Protein AF-A0A527T018-F1 (afdb_monomer_lite)

Secondary structure (DSSP, 8-state):
------------------B---------TT--SPEEEETTT-TTSS--GGGS-B-TTT--EEEEEEESSS---TTSSTTSEEE-SSEEEEE-TTSEEEEEEPTTPPSS----EEEEEE-SS--EEEE-

Structure (mmCIF, N/CA/C/O backbone):
data_AF-A0A527T018-F1
#
_entry.id   AF-A0A527T018-F1
#
loop_
_atom_site.group_PDB
_atom_site.id
_atom_site.type_symbol
_atom_site.label_atom_id
_atom_site.label_alt_id
_atom_site.label_comp_id
_atom_site.label_asym_id
_atom_site.label_entity_id
_atom_site.label_seq_id
_atom_site.pdbx_PDB_ins_code
_atom_site.Cartn_x
_atom_site.Cartn_y
_atom_site.Cartn_z
_atom_site.occupancy
_atom_site.B_iso_or_equiv
_atom_site.auth_seq_id
_atom_site.auth_comp_id
_atom_site.auth_asym_id
_atom_site.auth_atom_id
_atom_site.pdbx_PDB_model_num
ATOM 1 N N . GLY A 1 1 ? 12.572 8.488 -52.342 1.00 64.50 1 GLY A N 1
ATOM 2 C CA . GLY A 1 1 ? 12.259 7.624 -51.197 1.00 64.50 1 GLY A CA 1
ATOM 3 C C . GLY A 1 1 ? 13.483 7.652 -50.335 1.00 64.50 1 GLY A C 1
ATOM 4 O O . GLY A 1 1 ? 14.519 7.213 -50.814 1.00 64.50 1 GLY A O 1
ATOM 5 N N . ASP A 1 2 ? 13.399 8.279 -49.170 1.00 60.81 2 ASP A N 1
ATOM 6 C CA . ASP A 1 2 ? 14.569 8.418 -48.309 1.00 60.81 2 ASP A CA 1
ATOM 7 C C . ASP A 1 2 ? 14.859 7.087 -47.625 1.00 60.81 2 ASP A C 1
ATOM 9 O O . ASP A 1 2 ? 13.967 6.447 -47.071 1.00 60.81 2 ASP A O 1
ATOM 13 N N . SER A 1 3 ? 16.118 6.667 -47.711 1.00 71.06 3 SER A N 1
ATOM 14 C CA . SER A 1 3 ? 16.654 5.520 -46.992 1.00 71.06 3 SER A CA 1
ATOM 15 C C . SER A 1 3 ? 17.722 6.041 -46.044 1.00 71.06 3 SER A C 1
ATOM 17 O O . SER A 1 3 ? 18.697 6.649 -46.487 1.00 71.06 3 SER A O 1
ATOM 19 N N . ALA A 1 4 ? 17.545 5.801 -44.748 1.00 71.62 4 ALA A N 1
ATOM 20 C CA . ALA A 1 4 ? 18.601 6.026 -43.771 1.00 71.62 4 ALA A CA 1
ATOM 21 C C . ALA A 1 4 ? 19.655 4.902 -43.882 1.00 71.62 4 ALA A C 1
ATOM 23 O O . ALA A 1 4 ? 19.288 3.758 -44.175 1.00 71.62 4 ALA A O 1
ATOM 24 N N . PRO A 1 5 ? 20.953 5.190 -43.669 1.00 73.56 5 PRO A N 1
ATOM 25 C CA . PRO A 1 5 ? 21.984 4.160 -43.570 1.00 73.56 5 PRO A CA 1
ATOM 26 C C . PRO A 1 5 ? 21.675 3.209 -42.410 1.00 73.56 5 PRO A C 1
ATOM 28 O O . PRO A 1 5 ? 21.156 3.639 -41.382 1.00 73.56 5 PRO A O 1
ATOM 31 N N . ALA A 1 6 ? 22.022 1.928 -42.550 1.00 72.69 6 ALA A N 1
ATOM 32 C CA . ALA A 1 6 ? 21.908 0.980 -41.448 1.00 72.69 6 ALA A CA 1
ATOM 33 C C . ALA A 1 6 ? 22.803 1.433 -40.280 1.00 72.69 6 ALA A C 1
ATOM 35 O O . ALA A 1 6 ? 24.025 1.491 -40.412 1.00 72.69 6 ALA A O 1
ATOM 36 N N . GLY A 1 7 ? 22.176 1.776 -39.156 1.00 77.44 7 GLY A N 1
ATOM 37 C CA . GLY A 1 7 ? 22.821 2.080 -37.883 1.00 77.44 7 GLY A CA 1
ATOM 38 C C . GLY A 1 7 ? 22.338 1.113 -36.808 1.00 77.44 7 GLY A C 1
ATOM 39 O O . GLY A 1 7 ? 21.282 0.494 -36.937 1.00 77.44 7 GLY A O 1
ATOM 40 N N . ASN A 1 8 ? 23.119 0.963 -35.746 1.00 79.94 8 ASN A N 1
ATOM 41 C CA . ASN A 1 8 ? 22.707 0.229 -34.560 1.00 79.94 8 ASN A CA 1
ATOM 42 C C . ASN A 1 8 ? 21.750 1.089 -33.721 1.00 79.94 8 ASN A C 1
ATOM 44 O O . ASN A 1 8 ? 22.095 2.190 -33.302 1.00 79.94 8 ASN A O 1
ATOM 48 N N . LEU A 1 9 ? 20.556 0.566 -33.439 1.00 80.62 9 LEU A N 1
ATOM 49 C CA . LEU A 1 9 ? 19.739 1.065 -32.339 1.00 80.62 9 LEU A CA 1
ATOM 50 C C . LEU A 1 9 ? 20.239 0.391 -31.061 1.00 80.62 9 LEU A C 1
ATOM 52 O O . LEU A 1 9 ? 20.116 -0.823 -30.912 1.00 80.62 9 LEU A O 1
ATOM 56 N N . VAL A 1 10 ? 20.834 1.175 -30.167 1.00 73.12 10 VAL A N 1
ATOM 57 C CA . VAL A 1 10 ? 21.187 0.719 -28.822 1.00 73.12 10 VAL A CA 1
ATOM 58 C C . VAL A 1 10 ? 20.048 1.134 -27.896 1.00 73.12 10 VAL A C 1
ATOM 60 O O . VAL A 1 10 ? 19.829 2.326 -27.692 1.00 73.12 10 VAL A O 1
ATOM 63 N N . ILE A 1 11 ? 19.307 0.152 -27.381 1.00 70.00 11 ILE A N 1
ATOM 64 C CA . ILE A 1 11 ? 18.340 0.345 -26.297 1.00 70.00 11 ILE A CA 1
ATOM 65 C C . ILE A 1 11 ? 19.020 -0.157 -25.026 1.00 70.00 11 ILE A C 1
ATOM 67 O O . ILE A 1 11 ? 19.285 -1.351 -24.901 1.00 70.00 11 ILE A O 1
ATOM 71 N N . ASN A 1 12 ? 19.333 0.754 -24.108 1.00 64.00 12 ASN A N 1
ATOM 72 C CA . ASN A 1 12 ? 19.746 0.381 -22.763 1.00 64.00 12 ASN A CA 1
ATOM 73 C C . ASN A 1 12 ? 18.475 0.170 -21.939 1.00 64.00 12 ASN A C 1
ATOM 75 O O . ASN A 1 12 ? 17.783 1.142 -21.651 1.00 64.00 12 ASN A O 1
ATOM 79 N N . ILE A 1 13 ? 18.184 -1.078 -21.578 1.00 65.88 13 ILE A N 1
ATOM 80 C CA . ILE A 1 13 ? 17.260 -1.382 -20.485 1.00 65.88 13 ILE A CA 1
ATOM 81 C C . ILE A 1 13 ? 18.126 -1.452 -19.229 1.00 65.88 13 ILE A C 1
ATOM 83 O O . ILE A 1 13 ? 19.079 -2.234 -19.182 1.00 65.88 13 ILE A O 1
ATOM 87 N N . VAL A 1 14 ? 17.890 -0.541 -18.288 1.00 64.50 14 VAL A N 1
ATOM 88 C CA . VAL A 1 14 ? 18.476 -0.631 -16.950 1.00 64.50 14 VAL A CA 1
ATOM 89 C C . VAL A 1 14 ? 17.536 -1.544 -16.181 1.00 64.50 14 VAL A C 1
ATOM 91 O O . VAL A 1 14 ? 16.469 -1.095 -15.808 1.00 64.50 14 VAL A O 1
ATOM 94 N N . ASP A 1 15 ? 17.923 -2.810 -16.061 1.00 64.25 15 ASP A N 1
ATOM 95 C CA . ASP A 1 15 ? 17.247 -3.827 -15.248 1.00 64.25 15 ASP A CA 1
ATOM 96 C C . ASP A 1 15 ? 17.454 -3.453 -13.769 1.00 64.25 15 ASP A C 1
ATOM 98 O O . ASP A 1 15 ? 18.585 -3.513 -13.258 1.00 64.25 15 ASP A O 1
ATOM 102 N N . ASP A 1 16 ? 16.409 -2.924 -13.136 1.00 73.31 16 ASP A N 1
ATOM 103 C CA . ASP A 1 16 ? 16.368 -2.605 -11.716 1.00 73.31 16 ASP A CA 1
ATOM 104 C C . ASP A 1 16 ? 15.114 -3.174 -11.057 1.00 73.31 16 ASP A C 1
ATOM 106 O O . ASP A 1 16 ? 14.133 -3.443 -11.714 1.00 73.31 16 ASP A O 1
ATOM 110 N N . VAL A 1 17 ? 15.178 -3.414 -9.744 1.00 85.06 17 VAL A N 1
ATOM 111 C CA . VAL A 1 17 ? 14.093 -4.084 -9.014 1.00 85.06 17 VAL A CA 1
ATOM 112 C C . VAL A 1 17 ? 13.366 -3.047 -8.157 1.00 85.06 17 VAL A C 1
ATOM 114 O O . VAL A 1 17 ? 14.036 -2.320 -7.401 1.00 85.06 17 VAL A O 1
ATOM 117 N N . PRO A 1 18 ? 12.022 -2.996 -8.158 1.00 92.50 18 PRO A N 1
ATOM 118 C CA . PRO A 1 18 ? 11.297 -2.093 -7.291 1.00 92.50 18 PRO A CA 1
ATOM 119 C C . PRO A 1 18 ? 11.414 -2.565 -5.835 1.00 92.50 18 PRO A C 1
ATOM 121 O O . PRO A 1 18 ? 11.538 -3.754 -5.527 1.00 92.50 18 PRO A O 1
ATOM 124 N N . THR A 1 19 ? 11.375 -1.635 -4.886 1.00 92.94 19 THR A N 1
ATOM 125 C CA . THR A 1 19 ? 11.385 -1.941 -3.448 1.00 92.94 19 THR A CA 1
ATOM 126 C C . THR A 1 19 ? 10.176 -1.308 -2.784 1.00 92.94 19 THR A C 1
ATOM 128 O O . THR A 1 19 ? 10.125 -0.087 -2.645 1.00 92.94 19 THR A O 1
ATOM 131 N N . ALA A 1 20 ? 9.232 -2.151 -2.362 1.00 92.12 20 ALA A N 1
ATOM 132 C CA . ALA A 1 20 ? 8.091 -1.737 -1.558 1.00 92.12 20 ALA A CA 1
ATOM 133 C C . ALA A 1 20 ? 8.502 -1.604 -0.082 1.00 92.12 20 ALA A C 1
ATOM 135 O O . ALA A 1 20 ? 9.141 -2.503 0.479 1.00 92.12 20 ALA A O 1
ATOM 136 N N . HIS A 1 21 ? 8.126 -0.507 0.561 1.00 93.81 21 HIS A N 1
ATOM 137 C CA . HIS A 1 21 ? 8.384 -0.219 1.964 1.00 93.81 21 HIS A CA 1
ATOM 138 C C . HIS A 1 21 ? 7.096 -0.266 2.775 1.00 93.81 21 HIS A C 1
ATOM 140 O O . HIS A 1 21 ? 6.037 0.156 2.341 1.00 93.81 21 HIS A O 1
ATOM 146 N N . ALA A 1 22 ? 7.178 -0.824 3.982 1.00 92.00 22 ALA A N 1
ATOM 147 C CA . ALA A 1 22 ? 5.993 -0.969 4.813 1.00 92.00 22 ALA A CA 1
ATOM 148 C C . ALA A 1 22 ? 5.393 0.389 5.199 1.00 92.00 22 ALA A C 1
ATOM 150 O O . ALA A 1 22 ? 6.122 1.296 5.625 1.00 92.00 22 ALA A O 1
ATOM 151 N N . ASP A 1 23 ? 4.068 0.475 5.129 1.00 92.25 23 ASP A N 1
ATOM 152 C CA . ASP A 1 23 ? 3.320 1.695 5.388 1.00 92.25 23 ASP A CA 1
ATOM 153 C C . ASP A 1 23 ? 2.490 1.606 6.657 1.00 92.25 23 ASP A C 1
ATOM 155 O O . ASP A 1 23 ? 1.953 0.566 7.040 1.00 92.25 23 ASP A O 1
ATOM 159 N N . THR A 1 24 ? 2.373 2.740 7.342 1.00 90.50 24 THR A N 1
ATOM 160 C CA . THR A 1 24 ? 1.571 2.834 8.557 1.00 90.50 24 THR A CA 1
ATOM 161 C C . THR A 1 24 ? 0.762 4.113 8.580 1.00 90.50 24 THR A C 1
ATOM 163 O O . THR A 1 24 ? 1.258 5.216 8.339 1.00 90.50 24 THR A O 1
ATOM 166 N N . ASP A 1 25 ? -0.500 3.964 8.951 1.00 90.75 25 ASP A N 1
ATOM 167 C CA . ASP A 1 25 ? -1.418 5.066 9.175 1.00 90.75 25 ASP A CA 1
ATOM 168 C C . ASP A 1 25 ? -2.366 4.721 10.326 1.00 90.75 25 ASP A C 1
ATOM 170 O O . ASP A 1 25 ? -2.478 3.563 10.745 1.00 90.75 25 ASP A O 1
ATOM 174 N N . SER A 1 26 ? -3.026 5.726 10.889 1.00 89.69 26 SER A N 1
ATOM 175 C CA . SER A 1 26 ? -3.880 5.548 12.056 1.00 89.69 26 SER A CA 1
ATOM 176 C C . SER A 1 26 ? -5.156 6.371 11.961 1.00 89.69 26 SER A C 1
ATOM 178 O O . SER A 1 26 ? -5.134 7.587 11.803 1.00 89.69 26 SER A O 1
ATOM 180 N N . VAL A 1 27 ? -6.291 5.704 12.167 1.00 88.00 27 VAL A N 1
ATOM 181 C CA . VAL A 1 27 ? -7.592 6.361 12.321 1.00 88.00 27 VAL A CA 1
ATOM 182 C C . VAL A 1 27 ? -7.963 6.374 13.798 1.00 88.00 27 VAL A C 1
ATOM 184 O O . VAL A 1 27 ? -7.939 5.342 14.472 1.00 88.00 27 VAL A O 1
ATOM 187 N N . ALA A 1 28 ? -8.336 7.543 14.324 1.00 86.81 28 ALA A N 1
ATOM 188 C CA . ALA A 1 28 ? -8.737 7.657 15.724 1.00 86.81 28 ALA A CA 1
ATOM 189 C C . ALA A 1 28 ? -9.942 6.748 16.052 1.00 86.81 28 ALA A C 1
ATOM 191 O O . ALA A 1 28 ? -10.858 6.567 15.248 1.00 86.81 28 ALA A O 1
ATOM 192 N N . ALA A 1 29 ? -9.982 6.210 17.275 1.00 83.88 29 ALA A N 1
ATOM 193 C CA . ALA A 1 29 ? -10.976 5.213 17.696 1.00 83.88 29 ALA A CA 1
ATOM 194 C C . ALA A 1 29 ? -12.445 5.687 17.620 1.00 83.88 29 ALA A C 1
ATOM 196 O O . ALA A 1 29 ? -13.362 4.866 17.585 1.00 83.88 29 ALA A O 1
ATOM 197 N N . ASN A 1 30 ? -12.680 6.995 17.584 1.00 83.50 30 ASN A N 1
ATOM 198 C CA . ASN A 1 30 ? -13.992 7.629 17.457 1.00 83.50 30 ASN A CA 1
ATOM 199 C C . ASN A 1 30 ? -14.266 8.205 16.053 1.00 83.50 30 ASN A C 1
ATOM 201 O O . ASN A 1 30 ? -15.273 8.888 15.877 1.00 83.50 30 ASN A O 1
ATOM 205 N N . GLN A 1 31 ? -13.394 7.948 15.074 1.00 87.50 31 GLN A N 1
ATOM 206 C CA . GLN A 1 31 ? -13.555 8.377 13.687 1.00 87.50 31 GLN A CA 1
ATOM 207 C C . GLN A 1 31 ? -13.934 7.199 12.779 1.00 87.50 31 GLN A C 1
ATOM 209 O O . GLN A 1 31 ? -13.413 6.090 12.916 1.00 87.50 31 GLN A O 1
ATOM 214 N N . PHE A 1 32 ? -14.869 7.474 11.865 1.00 87.00 32 PHE A N 1
ATOM 215 C CA . PHE A 1 32 ? -15.422 6.532 10.879 1.00 87.00 32 PHE A CA 1
ATOM 216 C C . PHE A 1 32 ? -15.526 7.156 9.478 1.00 87.00 32 PHE A C 1
ATOM 218 O O . PHE A 1 32 ? -16.177 6.605 8.594 1.00 87.00 32 PHE A O 1
ATOM 225 N N . SER A 1 33 ? -14.941 8.338 9.283 1.00 89.69 33 SER A N 1
ATOM 226 C CA . SER A 1 33 ? -14.709 8.903 7.957 1.00 89.69 33 SER A CA 1
ATOM 227 C C . SER A 1 33 ? -13.578 8.149 7.264 1.00 89.69 33 SER A C 1
ATOM 229 O O . SER A 1 33 ? -12.744 7.532 7.927 1.00 89.69 33 SER A O 1
ATOM 231 N N . ALA A 1 34 ? -13.564 8.205 5.934 1.00 90.56 34 ALA A N 1
ATOM 232 C CA . ALA A 1 34 ? -12.445 7.696 5.161 1.00 90.56 34 ALA A CA 1
ATOM 233 C C . ALA A 1 34 ? -11.193 8.538 5.446 1.00 90.56 34 ALA A C 1
ATOM 235 O O . ALA A 1 34 ? -11.236 9.758 5.289 1.00 90.56 34 ALA A O 1
ATOM 236 N N . GLU A 1 35 ? -10.115 7.874 5.846 1.00 93.25 35 GLU A N 1
ATOM 237 C CA . GLU A 1 35 ? -8.763 8.430 5.888 1.00 93.25 35 GLU A CA 1
ATOM 238 C C . GLU A 1 35 ? -8.034 8.007 4.617 1.00 93.25 35 GLU A C 1
ATOM 240 O O . GLU A 1 35 ? -8.280 6.907 4.116 1.00 93.25 35 GLU A O 1
ATOM 245 N N . GLY A 1 36 ? -7.184 8.866 4.068 1.00 94.12 36 GLY A N 1
ATOM 246 C CA . GLY A 1 36 ? -6.511 8.576 2.812 1.00 94.12 36 GLY A CA 1
ATOM 247 C C . GLY A 1 36 ? -5.056 8.995 2.816 1.00 94.12 36 GLY A C 1
ATOM 248 O O . GLY A 1 36 ? -4.678 9.983 3.435 1.00 94.12 36 GLY A O 1
ATOM 249 N N . GLY A 1 37 ? -4.272 8.261 2.042 1.00 94.94 37 GLY A N 1
ATOM 250 C CA . GLY A 1 37 ? -2.851 8.490 1.855 1.00 94.94 37 GLY A CA 1
ATOM 251 C C . GLY A 1 37 ? -2.383 7.834 0.565 1.00 94.94 37 GLY A C 1
ATOM 252 O O . GLY A 1 37 ? -3.192 7.495 -0.307 1.00 94.94 37 GLY A O 1
ATOM 253 N N . ASN A 1 38 ? -1.075 7.666 0.429 1.00 96.25 38 ASN A N 1
ATOM 254 C CA . ASN A 1 38 ? -0.481 7.017 -0.725 1.00 96.25 38 ASN A CA 1
ATOM 255 C C . ASN A 1 38 ? 0.734 6.179 -0.311 1.00 96.25 38 ASN A C 1
ATOM 257 O O . ASN A 1 38 ? 1.677 6.732 0.250 1.00 96.25 38 ASN A O 1
ATOM 261 N N . VAL A 1 39 ? 0.699 4.876 -0.613 1.00 94.31 39 VAL A N 1
ATOM 262 C CA . VAL A 1 39 ? 1.756 3.912 -0.238 1.00 94.31 39 VAL A CA 1
ATOM 263 C C . VAL A 1 39 ? 3.056 4.147 -1.016 1.00 94.31 39 VAL A C 1
ATOM 265 O O . VAL A 1 39 ? 4.130 4.215 -0.445 1.00 94.31 39 VAL A O 1
ATOM 268 N N . LEU A 1 40 ? 2.962 4.470 -2.311 1.00 94.44 40 LEU A N 1
ATOM 269 C CA . LEU A 1 40 ? 4.145 4.691 -3.152 1.00 94.44 40 LEU A CA 1
ATOM 270 C C . LEU A 1 40 ? 4.950 5.933 -2.733 1.00 94.44 40 LEU A C 1
ATOM 272 O O . LEU A 1 40 ? 6.163 5.999 -2.911 1.00 94.44 40 LEU A O 1
ATOM 276 N N . THR A 1 41 ? 4.269 6.961 -2.223 1.00 93.81 41 THR A N 1
ATOM 277 C CA . THR A 1 41 ? 4.8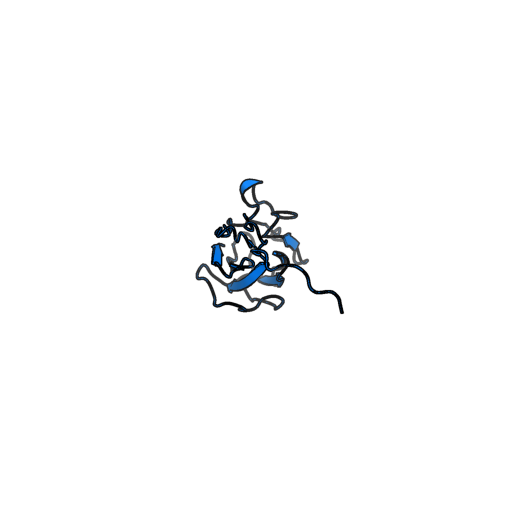66 8.280 -1.933 1.00 93.81 41 THR A CA 1
ATOM 278 C C . THR A 1 41 ? 4.944 8.610 -0.446 1.00 93.81 41 THR A C 1
ATOM 280 O O . THR A 1 41 ? 5.440 9.683 -0.096 1.00 93.81 41 THR A O 1
ATOM 283 N N . ALA A 1 42 ? 4.404 7.749 0.421 1.00 91.75 42 ALA A N 1
ATOM 284 C CA . ALA A 1 42 ? 4.145 7.992 1.843 1.00 91.75 42 ALA A CA 1
ATOM 285 C C . ALA A 1 42 ? 3.324 9.267 2.164 1.00 91.75 42 ALA A C 1
ATOM 287 O O . ALA A 1 42 ? 3.148 9.626 3.333 1.00 91.75 42 ALA A O 1
ATOM 288 N N . VAL A 1 43 ? 2.795 9.985 1.164 1.00 92.88 43 VAL A N 1
ATOM 289 C CA . VAL A 1 43 ? 2.030 11.224 1.374 1.00 92.88 43 VAL A CA 1
ATOM 290 C C . VAL A 1 43 ? 0.704 10.903 2.054 1.00 92.88 43 VAL A C 1
ATOM 292 O O . VAL A 1 43 ? -0.036 10.034 1.606 1.00 92.88 43 VAL A O 1
ATOM 295 N N . GLY A 1 44 ? 0.376 11.641 3.117 1.00 89.00 44 GLY A N 1
ATOM 296 C CA . GLY A 1 44 ? -0.862 11.425 3.875 1.00 89.00 44 GLY A CA 1
ATOM 297 C C . GLY A 1 44 ? -0.826 10.202 4.793 1.00 89.00 44 GLY A C 1
ATOM 298 O O . GLY A 1 44 ? -1.853 9.858 5.352 1.00 89.00 44 GLY A O 1
ATOM 299 N N . THR A 1 45 ? 0.337 9.570 4.969 1.00 89.00 45 THR A N 1
ATOM 300 C CA . THR A 1 45 ? 0.541 8.475 5.928 1.00 89.00 45 THR A CA 1
ATOM 301 C C . THR A 1 45 ? 1.238 8.981 7.198 1.00 89.00 45 THR A C 1
ATOM 303 O O . THR A 1 45 ? 1.711 10.122 7.264 1.00 89.00 45 THR A O 1
ATOM 306 N N . THR A 1 46 ? 1.359 8.115 8.207 1.00 88.12 46 THR A N 1
ATOM 307 C CA . THR A 1 46 ? 2.252 8.335 9.360 1.00 88.12 46 THR A CA 1
ATOM 308 C C . THR A 1 46 ? 3.627 7.679 9.187 1.00 88.12 46 THR A C 1
ATOM 310 O O . THR A 1 46 ? 4.454 7.747 10.102 1.00 88.12 46 THR A O 1
ATOM 313 N N . SER A 1 47 ? 3.888 7.066 8.026 1.00 84.56 47 SER A N 1
ATOM 314 C CA . SER A 1 47 ? 5.160 6.431 7.692 1.00 84.56 47 SER A CA 1
ATOM 315 C C . SER A 1 47 ? 6.318 7.444 7.743 1.00 84.56 47 SER A C 1
ATOM 317 O O . SER A 1 47 ? 6.152 8.622 7.407 1.00 84.56 47 SER A O 1
ATOM 319 N N . PRO A 1 48 ? 7.532 7.024 8.151 1.00 80.31 48 PRO A N 1
ATOM 320 C CA . PRO A 1 48 ? 8.725 7.853 7.998 1.00 80.31 48 PRO A CA 1
ATOM 321 C C . PRO A 1 48 ? 9.023 8.107 6.511 1.00 80.31 48 PRO A C 1
ATOM 323 O O . PRO A 1 48 ? 8.530 7.402 5.642 1.00 80.31 48 PRO A O 1
ATOM 326 N N . VAL A 1 49 ? 9.918 9.053 6.201 1.00 72.56 49 VAL A N 1
ATOM 327 C CA . VAL A 1 49 ? 10.359 9.327 4.810 1.00 72.56 49 VAL A CA 1
ATOM 328 C C . VAL A 1 49 ? 10.948 8.081 4.120 1.00 72.56 49 VAL A C 1
ATOM 330 O O . VAL A 1 49 ? 10.945 7.987 2.901 1.00 72.56 49 VAL A O 1
ATOM 333 N N . THR A 1 50 ? 11.425 7.099 4.888 1.00 78.50 50 THR A N 1
ATOM 334 C CA . THR A 1 50 ? 11.876 5.793 4.377 1.00 78.50 50 THR A CA 1
ATOM 335 C C . THR A 1 50 ? 10.736 4.845 3.989 1.00 78.50 50 THR A C 1
ATOM 337 O O . THR A 1 50 ? 11.021 3.733 3.574 1.00 78.50 50 THR A O 1
ATOM 340 N N . GLY A 1 51 ? 9.477 5.247 4.176 1.00 81.19 51 GLY A N 1
ATOM 341 C CA . GLY A 1 51 ? 8.289 4.548 3.684 1.00 81.19 51 GLY A CA 1
ATOM 342 C C . GLY A 1 51 ? 7.955 4.879 2.228 1.00 81.19 51 GLY A C 1
ATOM 343 O O . GLY A 1 51 ? 7.029 4.310 1.688 1.00 81.19 51 GLY A O 1
ATOM 344 N N . VAL A 1 52 ? 8.690 5.795 1.583 1.00 91.12 52 VAL A N 1
ATOM 345 C CA . VAL A 1 52 ? 8.548 6.034 0.139 1.00 91.12 52 VAL A CA 1
ATOM 346 C C . VAL A 1 52 ? 9.111 4.838 -0.620 1.00 91.12 52 VAL A C 1
ATOM 348 O O . VAL A 1 52 ? 10.279 4.486 -0.427 1.00 91.12 52 VAL A O 1
ATOM 351 N N . ASP A 1 53 ? 8.319 4.253 -1.508 1.00 92.44 53 ASP A N 1
ATOM 352 C CA . ASP A 1 53 ? 8.739 3.130 -2.343 1.00 92.44 53 ASP A CA 1
ATOM 353 C C . ASP A 1 53 ? 9.821 3.525 -3.351 1.00 92.44 53 ASP A C 1
ATOM 355 O O . ASP A 1 53 ? 9.859 4.639 -3.885 1.00 92.44 53 ASP A O 1
ATOM 359 N N . VAL A 1 54 ? 10.708 2.576 -3.651 1.00 91.88 54 VAL A N 1
ATOM 360 C CA . VAL A 1 54 ? 11.655 2.702 -4.763 1.00 91.88 54 VAL A CA 1
ATOM 361 C C . VAL A 1 54 ? 11.006 2.087 -5.988 1.00 91.88 54 VAL A C 1
ATOM 363 O O . VAL A 1 54 ? 10.846 0.875 -6.072 1.00 91.88 54 VAL A O 1
ATOM 366 N N . LEU A 1 55 ? 10.631 2.938 -6.936 1.00 88.31 55 LEU A N 1
ATOM 367 C CA . LEU A 1 55 ? 9.833 2.555 -8.098 1.00 88.31 55 LEU A CA 1
ATOM 368 C C . LEU A 1 55 ? 10.636 1.965 -9.269 1.00 88.31 55 LEU A C 1
ATOM 370 O O . LEU A 1 55 ? 10.033 1.635 -10.279 1.00 88.31 55 LEU A O 1
ATOM 374 N N . GLY A 1 56 ? 11.962 1.891 -9.161 1.00 84.56 56 GLY A N 1
ATOM 375 C CA . GLY A 1 56 ? 12.824 1.550 -10.294 1.00 84.56 56 GLY A CA 1
ATOM 376 C C . GLY A 1 56 ? 12.961 2.685 -11.322 1.00 84.56 56 GLY A C 1
ATOM 377 O O . GLY A 1 56 ? 12.506 3.817 -11.104 1.00 84.56 56 GLY A O 1
ATOM 378 N N . ALA A 1 57 ? 13.636 2.404 -12.432 1.00 80.56 57 ALA A N 1
ATOM 379 C CA . ALA A 1 57 ? 14.039 3.363 -13.457 1.00 80.56 57 ALA A CA 1
ATOM 380 C C . ALA A 1 57 ? 12.921 3.649 -14.466 1.00 80.56 57 ALA A C 1
ATOM 382 O O . ALA A 1 57 ? 12.909 4.713 -15.095 1.00 80.56 57 ALA A O 1
ATOM 383 N N . ASP A 1 58 ? 11.987 2.720 -14.615 1.00 82.81 58 ASP A N 1
ATOM 384 C CA . ASP A 1 58 ? 10.805 2.806 -15.473 1.00 82.81 58 ASP A CA 1
ATOM 385 C C . ASP A 1 58 ? 9.514 3.130 -14.697 1.00 82.81 58 ASP A C 1
ATOM 387 O O . ASP A 1 58 ? 8.516 3.539 -15.300 1.00 82.81 58 ASP A O 1
ATOM 391 N N . GLY A 1 59 ? 9.582 3.089 -13.366 1.00 87.62 59 GLY A N 1
ATOM 392 C CA . GLY A 1 59 ? 8.497 3.425 -12.460 1.00 87.62 59 GLY A CA 1
ATOM 393 C C . GLY A 1 59 ? 7.598 2.225 -12.171 1.00 87.62 59 GLY A C 1
ATOM 394 O O . GLY A 1 59 ? 7.339 1.396 -13.034 1.00 87.62 59 GLY A O 1
ATOM 395 N N . ALA A 1 60 ? 7.039 2.187 -10.962 1.00 92.44 60 ALA A N 1
ATOM 396 C CA . ALA A 1 60 ? 6.223 1.089 -10.482 1.00 92.44 60 ALA A CA 1
ATOM 397 C C . ALA A 1 60 ? 4.815 1.545 -10.105 1.00 92.44 60 ALA A C 1
ATOM 399 O O . ALA A 1 60 ? 4.578 2.688 -9.704 1.00 92.44 60 ALA A O 1
ATOM 400 N N . THR A 1 61 ? 3.871 0.620 -10.240 1.00 94.81 61 THR A N 1
ATOM 401 C CA . THR A 1 61 ? 2.461 0.810 -9.883 1.00 94.81 61 THR A CA 1
ATOM 402 C C . THR A 1 61 ? 1.990 -0.322 -8.992 1.00 94.81 61 THR A C 1
ATOM 404 O O . THR A 1 61 ? 2.530 -1.427 -9.044 1.00 94.81 61 THR A O 1
ATOM 407 N N . VAL A 1 62 ? 0.970 -0.064 -8.173 1.00 95.50 62 VAL A N 1
ATOM 408 C CA . VAL A 1 62 ? 0.346 -1.121 -7.375 1.00 95.50 62 VAL A CA 1
ATOM 409 C C . VAL A 1 62 ? -0.433 -2.042 -8.307 1.00 95.50 62 VAL A C 1
ATOM 411 O O . VAL A 1 62 ? -1.399 -1.625 -8.945 1.00 95.50 62 VAL A O 1
ATOM 414 N N . VAL A 1 63 ? -0.038 -3.310 -8.342 1.00 95.31 63 VAL A N 1
ATOM 415 C CA . VAL A 1 63 ? -0.700 -4.355 -9.128 1.00 95.31 63 VAL A CA 1
ATOM 416 C C . VAL A 1 63 ? -1.460 -5.344 -8.265 1.00 95.31 63 VAL A C 1
ATOM 418 O O . VAL A 1 63 ? -2.264 -6.089 -8.791 1.00 95.31 63 VAL A O 1
ATOM 421 N N . GLY A 1 64 ? -1.279 -5.374 -6.948 1.00 95.00 64 GLY A N 1
ATOM 422 C CA . GLY A 1 64 ? -2.011 -6.317 -6.103 1.00 95.00 64 GLY A CA 1
ATOM 423 C C . GLY A 1 64 ? -2.186 -5.813 -4.687 1.00 95.00 64 GLY A C 1
ATOM 424 O O . GLY A 1 64 ? -1.326 -5.115 -4.160 1.00 95.00 64 GLY A O 1
ATOM 425 N N . VAL A 1 65 ? -3.303 -6.175 -4.063 1.00 96.12 65 VAL A N 1
ATOM 426 C CA . VAL A 1 65 ? -3.587 -5.889 -2.660 1.00 96.12 65 VAL A CA 1
ATOM 427 C C . VAL A 1 65 ? -4.541 -6.924 -2.065 1.00 96.12 65 VAL A C 1
ATOM 429 O O . VAL A 1 65 ? -5.551 -7.318 -2.654 1.00 96.12 65 VAL A O 1
ATOM 432 N N . VAL A 1 66 ? -4.221 -7.394 -0.865 1.00 95.81 66 VAL A N 1
ATOM 433 C CA . VAL A 1 66 ? -5.025 -8.370 -0.120 1.00 95.81 66 VAL A CA 1
ATOM 434 C C . VAL A 1 66 ? -4.982 -8.070 1.374 1.00 95.81 66 VAL A C 1
ATOM 436 O O . VAL A 1 66 ? -4.010 -7.515 1.875 1.00 95.81 66 VAL A O 1
ATOM 439 N N . ALA A 1 67 ? -6.031 -8.442 2.107 1.00 95.31 67 ALA A N 1
ATOM 440 C CA . ALA A 1 67 ? -6.009 -8.379 3.566 1.00 95.31 67 ALA A CA 1
ATOM 441 C C . ALA A 1 67 ? -5.083 -9.462 4.150 1.00 95.31 67 ALA A C 1
ATOM 443 O O . ALA A 1 67 ? -5.051 -10.597 3.671 1.00 95.31 67 ALA A O 1
ATOM 444 N N . GLY A 1 68 ? -4.376 -9.123 5.226 1.00 93.19 68 GLY A N 1
ATOM 445 C CA . GLY A 1 68 ? -3.403 -9.975 5.906 1.00 93.19 68 GLY A CA 1
ATOM 446 C C . GLY A 1 68 ? -1.954 -9.669 5.522 1.00 93.19 68 GLY A C 1
ATOM 447 O O . GLY A 1 68 ? -1.651 -8.634 4.941 1.00 93.19 68 GLY A O 1
ATOM 448 N N . THR A 1 69 ? -1.055 -10.586 5.885 1.00 92.12 69 THR A N 1
ATOM 449 C CA . THR A 1 69 ? 0.410 -10.459 5.735 1.00 92.12 69 THR A CA 1
ATOM 450 C C . THR A 1 69 ? 0.981 -11.324 4.605 1.00 92.12 69 THR A C 1
ATOM 452 O O . THR A 1 69 ? 2.177 -11.599 4.574 1.00 92.12 69 THR A O 1
ATOM 455 N N . THR A 1 70 ? 0.120 -11.893 3.762 1.00 89.56 70 THR A N 1
ATOM 456 C CA . THR A 1 70 ? 0.523 -12.781 2.665 1.00 89.56 70 THR A CA 1
ATOM 457 C C . THR A 1 70 ? 0.192 -12.089 1.362 1.00 89.56 70 THR A C 1
ATOM 459 O O . THR A 1 70 ? -0.955 -11.696 1.181 1.00 89.56 70 THR A O 1
ATOM 462 N N . ALA A 1 71 ? 1.173 -11.957 0.469 1.00 84.75 71 ALA A N 1
ATOM 463 C CA . ALA A 1 71 ? 0.965 -11.329 -0.828 1.00 84.75 71 ALA A CA 1
ATOM 464 C C . ALA A 1 71 ? -0.099 -12.071 -1.653 1.00 84.75 71 ALA A C 1
ATOM 466 O O . ALA A 1 71 ? -0.199 -13.302 -1.622 1.00 84.75 71 ALA A O 1
ATOM 467 N N . GLY A 1 72 ? -0.903 -11.294 -2.378 1.00 79.94 72 GLY A N 1
ATOM 468 C CA . GLY A 1 72 ? -1.839 -11.799 -3.376 1.00 79.94 72 GLY A CA 1
ATOM 469 C C . GLY A 1 72 ? -1.153 -12.080 -4.713 1.00 79.94 72 GLY A C 1
ATOM 470 O O . GLY A 1 72 ? 0.066 -11.998 -4.836 1.00 79.94 72 GLY A O 1
ATOM 471 N N . GLY A 1 73 ? -1.953 -12.411 -5.727 1.00 77.81 73 GLY A N 1
ATOM 472 C CA . GLY A 1 73 ? -1.488 -12.413 -7.115 1.00 77.81 73 GLY A CA 1
ATOM 473 C C . GLY A 1 73 ? -1.477 -11.007 -7.723 1.00 77.81 73 GLY A C 1
ATOM 474 O O . GLY A 1 73 ? -2.029 -10.069 -7.145 1.00 77.81 73 GLY A O 1
ATOM 475 N N . GLU A 1 74 ? -0.898 -10.889 -8.919 1.00 75.81 74 GLU A N 1
ATOM 476 C CA . GLU A 1 74 ? -1.086 -9.708 -9.769 1.00 75.81 74 GLU A CA 1
ATOM 477 C C . GLU A 1 74 ? -2.586 -9.489 -10.066 1.00 75.81 74 GLU A C 1
ATOM 479 O O . GLU A 1 74 ? -3.371 -10.438 -10.134 1.00 75.81 74 GLU A O 1
ATOM 484 N N . ASP A 1 75 ? -2.984 -8.226 -10.183 1.00 75.25 75 ASP A N 1
ATOM 485 C CA . ASP A 1 75 ? -4.349 -7.691 -10.288 1.00 75.25 75 ASP A CA 1
ATOM 486 C C . ASP A 1 75 ? -5.312 -8.059 -9.142 1.00 75.25 75 ASP A C 1
ATOM 488 O O . ASP A 1 75 ? -6.533 -7.890 -9.250 1.00 75.25 75 ASP A O 1
ATOM 492 N N . ALA A 1 76 ? -4.804 -8.533 -8.000 1.00 82.25 76 ALA A N 1
ATOM 493 C CA . ALA A 1 76 ? -5.655 -8.835 -6.856 1.00 82.25 76 ALA A CA 1
ATOM 494 C C . ALA A 1 76 ? -6.242 -7.548 -6.252 1.00 82.25 76 ALA A C 1
ATOM 496 O O . ALA A 1 76 ? -5.541 -6.776 -5.610 1.00 82.25 76 ALA A O 1
ATOM 497 N N . ASN A 1 77 ? -7.551 -7.347 -6.416 1.00 91.38 77 ASN A N 1
ATOM 498 C CA . ASN A 1 77 ? -8.381 -6.354 -5.716 1.00 91.38 77 ASN A CA 1
ATOM 499 C C . ASN A 1 77 ? -7.982 -4.868 -5.861 1.00 91.38 77 ASN A C 1
ATOM 501 O O . ASN A 1 77 ? -8.558 -4.027 -5.163 1.00 91.38 77 ASN A O 1
ATOM 505 N N . VAL A 1 78 ? -7.062 -4.510 -6.761 1.00 94.75 78 VAL A N 1
ATOM 506 C CA . VAL A 1 78 ? -6.688 -3.106 -7.008 1.00 94.75 78 VAL A CA 1
ATOM 507 C C . VAL A 1 78 ? -7.905 -2.301 -7.471 1.00 94.75 78 VAL A C 1
ATOM 509 O O . VAL A 1 78 ? -8.676 -2.736 -8.325 1.00 94.75 78 VAL A O 1
ATOM 512 N N . GLY A 1 79 ? -8.103 -1.123 -6.880 1.00 95.25 79 GLY A N 1
ATOM 513 C CA . GLY A 1 79 ? -9.245 -0.243 -7.137 1.00 95.25 79 GLY A CA 1
ATOM 514 C C . GLY A 1 79 ? -10.581 -0.773 -6.608 1.00 95.25 79 GLY A C 1
ATOM 515 O O . GLY A 1 79 ? -11.631 -0.195 -6.892 1.00 95.25 79 GLY A O 1
ATOM 516 N N . THR A 1 80 ? -10.569 -1.866 -5.841 1.00 95.88 80 THR A N 1
ATOM 517 C CA . THR A 1 80 ? -11.769 -2.462 -5.245 1.00 95.88 80 THR A CA 1
ATOM 518 C C . THR A 1 80 ? -11.722 -2.404 -3.722 1.00 95.88 80 THR A C 1
ATOM 520 O O . THR A 1 80 ? -10.672 -2.193 -3.118 1.00 95.88 80 THR A O 1
ATOM 523 N N . VAL A 1 81 ? -12.886 -2.581 -3.096 1.00 96.69 81 VAL A N 1
ATOM 524 C CA . VAL A 1 81 ? -12.998 -2.599 -1.637 1.00 96.69 81 VAL A CA 1
ATOM 525 C C . VAL A 1 81 ? -12.494 -3.937 -1.097 1.00 96.69 81 VAL A C 1
ATOM 527 O O . VAL A 1 81 ? -13.058 -4.988 -1.399 1.00 96.69 81 VAL A O 1
ATOM 530 N N . ILE A 1 82 ? -11.484 -3.880 -0.235 1.00 96.00 82 ILE A N 1
ATOM 531 C CA . ILE A 1 82 ? -10.900 -5.008 0.486 1.00 96.00 82 ILE A CA 1
ATOM 532 C C . ILE A 1 82 ? -11.353 -4.930 1.942 1.00 96.00 82 ILE A C 1
ATOM 534 O O . ILE A 1 82 ? -11.076 -3.962 2.654 1.00 96.00 82 ILE A O 1
ATOM 538 N N . GLN A 1 83 ? -12.072 -5.955 2.392 1.00 96.44 83 GLN A N 1
ATOM 539 C CA . GLN A 1 83 ? -12.589 -6.020 3.755 1.00 96.44 83 GLN A CA 1
ATOM 540 C C . GLN A 1 83 ? -11.501 -6.522 4.715 1.00 96.44 83 GLN A C 1
ATOM 542 O O . GLN A 1 83 ? -11.047 -7.661 4.608 1.00 96.44 83 GLN A O 1
ATOM 547 N N . GLY A 1 84 ? -11.102 -5.666 5.653 1.00 94.69 84 GLY A N 1
ATOM 548 C CA . GLY A 1 84 ? -10.311 -6.020 6.828 1.00 94.69 84 GLY A CA 1
ATOM 549 C C . GLY A 1 84 ? -11.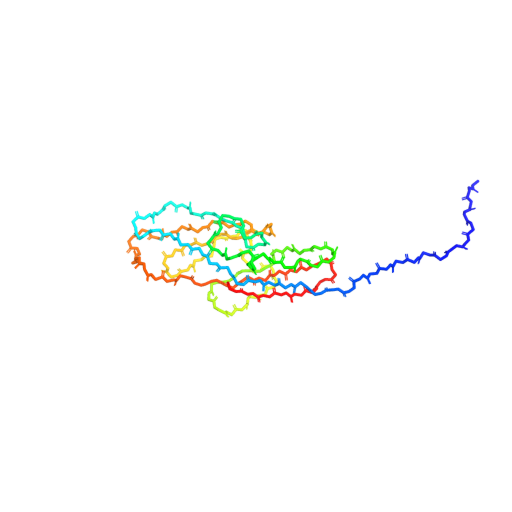193 -6.476 7.993 1.00 94.69 84 GLY A C 1
ATOM 550 O O . GLY A 1 84 ? -12.410 -6.634 7.863 1.00 94.69 84 GLY A O 1
ATOM 551 N N . THR A 1 85 ? -10.574 -6.678 9.152 1.00 95.31 85 THR A N 1
ATOM 552 C CA . THR A 1 85 ? -11.251 -7.088 10.392 1.00 95.31 85 THR A CA 1
ATOM 553 C C . THR A 1 85 ? -11.999 -5.925 11.043 1.00 95.31 85 THR A C 1
ATOM 555 O O . THR A 1 85 ? -13.074 -6.131 11.607 1.00 95.31 85 THR A O 1
ATOM 558 N N . TYR A 1 86 ? -11.447 -4.709 10.983 1.00 94.62 86 TYR A N 1
ATOM 559 C CA . TYR A 1 86 ? -11.982 -3.528 11.676 1.00 94.62 86 TYR A CA 1
ATOM 560 C C . TYR A 1 86 ? -12.471 -2.427 10.730 1.00 94.62 86 TYR A C 1
ATOM 562 O O . TYR A 1 86 ? -13.115 -1.469 11.171 1.00 94.62 86 TYR A O 1
ATOM 570 N N . GLY A 1 87 ? -12.196 -2.559 9.439 1.00 95.25 87 GLY A N 1
ATOM 571 C CA . GLY A 1 87 ? -12.615 -1.622 8.416 1.00 95.25 87 GLY A CA 1
ATOM 572 C C . GLY A 1 87 ? -12.357 -2.144 7.016 1.00 95.25 87 GLY A C 1
ATOM 573 O O . GLY A 1 87 ? -12.007 -3.303 6.803 1.00 95.25 87 GLY A O 1
ATOM 574 N N . LYS A 1 88 ? -12.524 -1.252 6.050 1.00 96.25 88 LYS A N 1
ATOM 575 C CA . LYS A 1 88 ? -12.363 -1.525 4.625 1.00 96.25 88 LYS A CA 1
ATOM 576 C C . LYS A 1 88 ? -11.324 -0.598 4.014 1.00 96.25 88 LYS A C 1
ATOM 578 O O . LYS A 1 88 ? -11.331 0.599 4.299 1.00 96.25 88 LYS A O 1
ATOM 583 N N . LEU A 1 89 ? -10.476 -1.161 3.163 1.00 97.38 89 LEU A N 1
ATOM 584 C CA . LEU A 1 89 ? -9.462 -0.459 2.383 1.00 97.38 89 LEU A CA 1
ATOM 585 C C . LEU A 1 89 ? -9.878 -0.452 0.910 1.00 97.38 89 LEU A C 1
ATOM 587 O O . LEU A 1 89 ? -10.361 -1.458 0.408 1.00 97.38 89 LEU A O 1
ATOM 591 N N . THR A 1 90 ? -9.650 0.646 0.203 1.00 97.31 90 THR A N 1
ATOM 592 C CA . THR A 1 9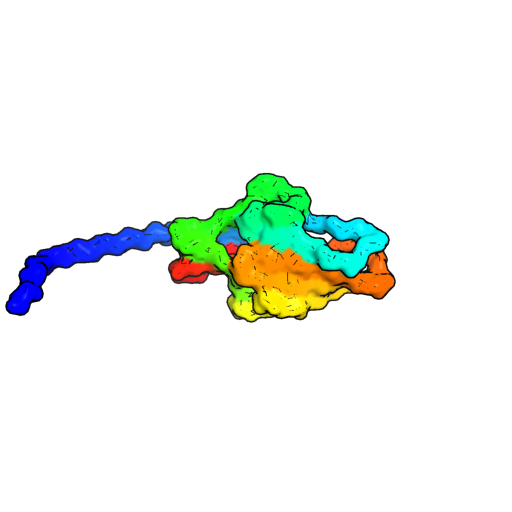0 ? -9.548 0.650 -1.263 1.00 97.31 90 THR A CA 1
ATOM 593 C C . THR A 1 90 ? -8.173 1.193 -1.604 1.00 97.31 90 THR A C 1
ATOM 595 O O . THR A 1 90 ? -7.870 2.305 -1.182 1.00 97.31 90 THR A O 1
ATOM 598 N N . LEU A 1 91 ? -7.359 0.442 -2.345 1.00 96.94 91 LEU A N 1
ATOM 599 C CA . LEU A 1 91 ? -6.033 0.867 -2.806 1.00 96.94 91 LEU A CA 1
ATOM 600 C C . LEU A 1 91 ? -6.002 0.849 -4.335 1.00 96.94 91 LEU A C 1
ATOM 602 O O . LEU A 1 91 ? -6.354 -0.158 -4.948 1.00 96.94 91 LEU A O 1
ATOM 606 N N . ASN A 1 92 ? -5.617 1.967 -4.942 1.00 97.12 92 ASN A N 1
ATOM 607 C CA . ASN A 1 92 ? -5.570 2.157 -6.389 1.00 97.12 92 ASN A CA 1
ATOM 608 C C . ASN A 1 92 ? -4.165 1.899 -6.950 1.00 97.12 92 ASN A C 1
ATOM 610 O O . ASN A 1 92 ? -3.176 1.918 -6.221 1.00 97.12 92 ASN A O 1
ATOM 614 N N . ALA A 1 93 ? -4.078 1.723 -8.271 1.00 95.75 93 ALA A N 1
ATOM 615 C CA . ALA A 1 93 ? -2.817 1.460 -8.967 1.00 95.75 93 ALA A CA 1
ATOM 616 C C . ALA A 1 93 ? -1.779 2.592 -8.823 1.00 95.75 93 ALA A C 1
ATOM 618 O O . ALA A 1 93 ? -0.578 2.341 -8.859 1.00 95.75 93 ALA A O 1
ATOM 619 N N . ASP A 1 94 ? -2.233 3.833 -8.616 1.00 95.44 94 ASP A N 1
ATOM 620 C C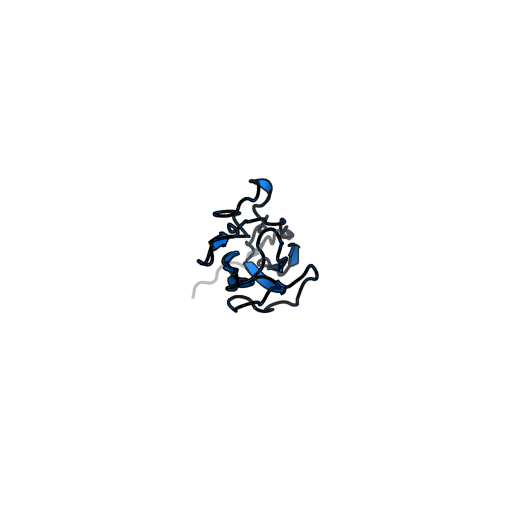A . ASP A 1 94 ? -1.376 5.003 -8.372 1.00 95.44 94 ASP A CA 1
ATOM 621 C C . ASP A 1 94 ? -0.860 5.100 -6.922 1.00 95.44 94 ASP A C 1
ATOM 623 O O . ASP A 1 94 ? -0.248 6.100 -6.539 1.00 95.44 94 ASP A O 1
ATOM 627 N N . GLY A 1 95 ? -1.143 4.091 -6.094 1.00 95.44 95 GLY A N 1
ATOM 628 C CA . GLY A 1 95 ? -0.773 4.048 -4.686 1.00 95.44 95 GLY A CA 1
ATOM 629 C C . GLY A 1 95 ? -1.743 4.759 -3.755 1.00 95.44 95 GLY A C 1
ATOM 630 O O . GLY A 1 95 ? -1.622 4.603 -2.542 1.00 95.44 95 GLY A O 1
ATOM 631 N N . SER A 1 96 ? -2.700 5.537 -4.272 1.00 97.31 96 SER A N 1
ATOM 632 C CA . SER A 1 96 ? -3.664 6.232 -3.422 1.00 97.31 96 SER A CA 1
ATOM 633 C C . SER A 1 96 ? -4.604 5.234 -2.757 1.00 97.31 96 S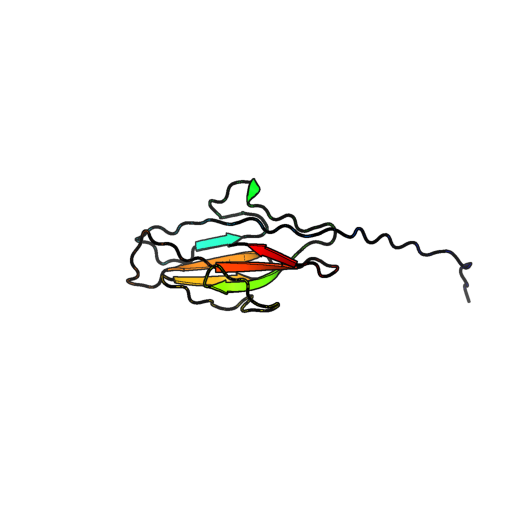ER A C 1
ATOM 635 O O . SER A 1 96 ? -5.153 4.344 -3.414 1.00 97.31 96 SER A O 1
ATOM 637 N N . TYR A 1 97 ? -4.824 5.393 -1.455 1.00 97.19 97 TYR A N 1
ATOM 638 C CA . TYR A 1 97 ? -5.763 4.563 -0.716 1.00 97.19 97 TYR A CA 1
ATOM 639 C C . TYR A 1 97 ? -6.778 5.377 0.071 1.00 97.19 97 TYR A C 1
ATOM 641 O O . TYR A 1 97 ? -6.574 6.546 0.394 1.00 97.19 97 TYR A O 1
ATOM 649 N N . ASN A 1 98 ? -7.884 4.716 0.399 1.00 96.62 98 ASN A N 1
ATOM 650 C CA . ASN A 1 98 ? -8.791 5.137 1.452 1.00 96.62 98 ASN A CA 1
ATOM 651 C C . ASN A 1 98 ? -9.073 3.975 2.402 1.00 96.62 98 ASN A C 1
ATOM 653 O O . ASN A 1 98 ? -9.369 2.866 1.959 1.00 96.62 98 ASN A O 1
ATOM 657 N N . TYR A 1 99 ? -9.023 4.238 3.702 1.00 96.38 99 TYR A N 1
ATOM 658 C CA . TYR A 1 99 ? -9.418 3.298 4.737 1.00 96.38 99 TYR A CA 1
ATOM 659 C C . TYR A 1 99 ? -10.571 3.874 5.555 1.00 96.38 99 TYR A C 1
ATOM 661 O O . TYR A 1 99 ? -10.533 5.012 6.016 1.00 96.38 99 TYR A O 1
ATOM 669 N N . THR A 1 100 ? -11.625 3.083 5.736 1.00 95.44 100 THR A N 1
ATOM 670 C CA . THR A 1 100 ? -12.787 3.458 6.547 1.00 95.44 100 THR A CA 1
ATOM 671 C C . THR A 1 100 ? -13.051 2.380 7.578 1.00 95.44 100 THR A C 1
ATOM 673 O O . THR A 1 100 ? -13.360 1.242 7.219 1.00 95.44 100 THR A O 1
ATOM 676 N N . ARG A 1 101 ? -13.004 2.748 8.859 1.00 95.06 101 ARG A N 1
ATOM 677 C CA . ARG A 1 101 ? -13.393 1.850 9.951 1.00 95.06 101 ARG A CA 1
ATOM 678 C C . ARG A 1 101 ? -14.871 1.492 9.872 1.00 95.06 101 ARG A C 1
ATOM 680 O O . ARG A 1 101 ? -15.715 2.347 9.597 1.00 95.06 101 ARG A O 1
ATOM 687 N N . ASP A 1 102 ? -15.195 0.247 10.185 1.00 94.12 102 ASP A N 1
ATOM 688 C CA . ASP A 1 102 ? -16.581 -0.194 10.252 1.00 94.12 102 ASP A CA 1
ATOM 689 C C . ASP A 1 102 ? -17.241 0.302 11.541 1.00 94.12 102 ASP A C 1
ATOM 691 O O . ASP A 1 102 ? -16.635 0.324 12.619 1.00 94.12 102 ASP A O 1
ATOM 695 N N . ALA A 1 103 ? -18.498 0.732 11.428 1.00 90.25 103 ALA A N 1
ATOM 696 C CA . ALA A 1 103 ? -19.255 1.260 12.554 1.00 90.25 103 ALA A CA 1
ATOM 697 C C . ALA A 1 103 ? -19.394 0.196 13.654 1.00 90.25 103 ALA A C 1
ATOM 699 O O . ALA A 1 103 ? -19.833 -0.924 13.402 1.00 90.25 103 ALA A O 1
ATOM 700 N N . GLY A 1 104 ? -19.027 0.555 14.886 1.00 86.94 104 GLY A N 1
ATOM 701 C CA . GLY A 1 104 ? -19.051 -0.366 16.027 1.00 86.94 104 GLY A CA 1
ATOM 702 C C . GLY A 1 104 ? -17.829 -1.286 16.146 1.00 86.94 104 GLY A C 1
ATOM 703 O O . GLY A 1 104 ? -17.762 -2.048 17.108 1.00 86.94 104 GLY A O 1
ATOM 704 N N . SER A 1 105 ? -16.848 -1.197 15.239 1.00 89.38 105 SER A N 1
ATOM 705 C CA . SER A 1 105 ? -15.551 -1.862 15.416 1.00 89.38 105 SER A CA 1
ATOM 706 C C . SER A 1 105 ? -14.814 -1.322 16.649 1.00 89.38 105 SER A C 1
ATOM 708 O O . SER A 1 105 ? -14.922 -0.142 17.004 1.00 89.38 105 SER A O 1
ATOM 710 N N . GLN A 1 106 ? -14.027 -2.178 17.304 1.00 86.56 106 GLN A N 1
ATOM 711 C CA . GLN A 1 106 ? -13.169 -1.752 18.406 1.00 86.56 106 GLN A CA 1
ATOM 712 C C . GLN A 1 106 ? -11.983 -0.935 17.866 1.00 86.56 106 GLN A C 1
ATOM 714 O O . GLN A 1 106 ? -11.353 -1.323 16.889 1.00 86.56 106 GLN A O 1
ATOM 719 N N . GLY A 1 107 ? -11.681 0.203 18.496 1.00 86.50 107 GLY A N 1
ATOM 720 C CA . GLY A 1 107 ? -10.478 0.984 18.190 1.00 86.50 107 GLY A CA 1
ATOM 721 C C . GLY A 1 107 ? -9.234 0.456 18.911 1.00 86.50 107 GLY A C 1
ATOM 722 O O . GLY A 1 107 ? -9.344 -0.321 19.860 1.00 86.50 107 GLY A O 1
ATOM 723 N N . GLY A 1 108 ? -8.051 0.914 18.492 1.00 86.69 108 GLY A N 1
ATOM 724 C CA . GLY A 1 108 ? -6.772 0.495 19.085 1.00 86.69 108 GLY A CA 1
ATOM 725 C C . GLY A 1 108 ? -6.289 -0.887 18.632 1.00 86.69 108 GLY A C 1
ATOM 726 O O . GLY A 1 108 ? -5.431 -1.470 19.289 1.00 86.69 108 GLY A O 1
ATOM 727 N N . HIS A 1 109 ? -6.849 -1.397 17.534 1.00 90.38 109 HIS A N 1
ATOM 728 C CA . HIS A 1 109 ? -6.394 -2.596 16.832 1.00 90.38 109 HIS A CA 1
ATOM 729 C C . HIS A 1 109 ? -5.986 -2.246 15.409 1.00 90.38 109 HIS A C 1
ATOM 731 O O . HIS A 1 109 ? -6.398 -1.211 14.884 1.00 90.38 109 HIS A O 1
ATOM 737 N N . ASN A 1 110 ? -5.226 -3.147 14.793 1.00 92.75 110 ASN A N 1
ATOM 738 C CA . ASN A 1 110 ? -4.690 -2.958 13.456 1.00 92.75 110 ASN A CA 1
ATOM 739 C C . ASN A 1 110 ? -5.418 -3.868 12.466 1.00 92.75 110 ASN A C 1
ATOM 741 O O . ASN A 1 110 ? -5.609 -5.055 12.738 1.00 92.75 110 ASN A O 1
ATOM 745 N N . ASP A 1 111 ? -5.752 -3.313 11.306 1.00 94.88 111 ASP A N 1
ATOM 746 C CA . ASP A 1 111 ? -5.875 -4.093 10.081 1.00 94.88 111 ASP A CA 1
ATOM 747 C C . ASP A 1 111 ? -4.525 -4.072 9.365 1.00 94.88 111 ASP A C 1
ATOM 749 O O . ASP A 1 111 ? -3.832 -3.058 9.376 1.00 94.88 111 ASP A O 1
ATOM 753 N N . VAL A 1 112 ? -4.154 -5.199 8.763 1.00 95.88 112 VAL A N 1
ATOM 754 C CA . VAL A 1 112 ? -2.946 -5.315 7.943 1.00 95.88 112 VAL A CA 1
ATOM 755 C C . VAL A 1 112 ? -3.378 -5.743 6.554 1.00 95.88 112 VAL A C 1
ATOM 757 O O . VAL A 1 112 ? -4.227 -6.629 6.420 1.00 95.88 112 VAL A O 1
ATOM 760 N N . PHE A 1 113 ? -2.802 -5.119 5.540 1.00 96.00 113 PHE A N 1
ATOM 761 C CA . PHE A 1 113 ? -2.983 -5.465 4.139 1.00 96.00 113 PHE A CA 1
ATOM 762 C C . PHE A 1 113 ? -1.597 -5.668 3.542 1.00 96.00 113 PHE A C 1
ATOM 764 O O . PHE A 1 113 ? -0.652 -5.052 4.002 1.00 96.00 113 PHE A O 1
ATOM 771 N N . THR A 1 114 ? -1.459 -6.549 2.560 1.00 96.25 114 THR A N 1
ATOM 772 C CA . THR A 1 114 ? -0.215 -6.715 1.805 1.00 96.25 114 THR A CA 1
ATOM 773 C C . THR A 1 114 ? -0.462 -6.208 0.399 1.00 96.25 114 THR A C 1
ATOM 775 O O . THR A 1 114 ? -1.412 -6.667 -0.244 1.00 96.25 114 THR A O 1
ATOM 778 N N . TYR A 1 115 ? 0.371 -5.289 -0.078 1.00 95.25 115 TYR A N 1
ATOM 779 C CA . TYR A 1 115 ? 0.322 -4.789 -1.446 1.00 95.25 115 TYR A CA 1
ATOM 780 C C . TYR A 1 115 ? 1.543 -5.233 -2.250 1.00 95.25 115 TYR A C 1
ATOM 782 O O . TYR A 1 115 ? 2.569 -5.636 -1.703 1.00 95.25 115 TYR A O 1
ATOM 790 N N . THR A 1 116 ? 1.400 -5.231 -3.569 1.00 95.44 116 THR A N 1
ATOM 791 C CA . THR A 1 116 ? 2.429 -5.621 -4.532 1.00 95.44 116 THR A CA 1
ATOM 792 C C . THR A 1 116 ? 2.560 -4.527 -5.575 1.00 95.44 116 THR A C 1
ATOM 794 O O . THR A 1 116 ? 1.555 -4.128 -6.168 1.00 95.44 116 THR A O 1
ATOM 797 N N . ILE A 1 117 ? 3.784 -4.062 -5.794 1.00 94.62 117 ILE A N 1
ATOM 798 C CA . ILE A 1 117 ? 4.144 -3.129 -6.857 1.00 94.62 117 ILE A CA 1
ATOM 799 C C . ILE A 1 117 ? 4.872 -3.871 -7.973 1.00 94.62 117 ILE A C 1
ATOM 801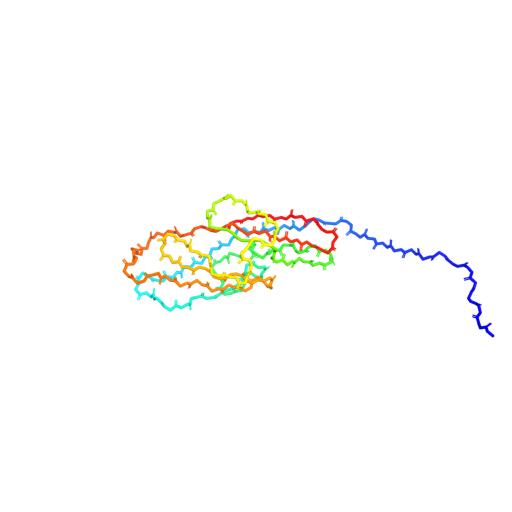 O O . ILE A 1 117 ? 5.583 -4.844 -7.711 1.00 94.62 117 ILE A O 1
ATOM 805 N N . LYS A 1 118 ? 4.665 -3.401 -9.199 1.00 93.25 118 LYS A N 1
ATOM 806 C CA . LYS A 1 118 ? 5.317 -3.895 -10.408 1.00 93.25 118 LYS A CA 1
ATOM 807 C C . LYS A 1 118 ? 5.879 -2.735 -11.198 1.00 93.25 118 LYS A C 1
ATOM 809 O O . LYS A 1 118 ? 5.162 -1.743 -11.373 1.00 93.25 118 LYS A O 1
ATOM 814 N N . ASP A 1 119 ? 7.112 -2.873 -11.645 1.00 90.00 119 ASP A N 1
ATOM 815 C CA . ASP A 1 119 ? 7.772 -1.901 -12.503 1.00 90.00 119 ASP A CA 1
ATOM 816 C C . ASP A 1 119 ? 7.467 -2.143 -13.998 1.00 90.00 119 ASP A C 1
ATOM 818 O O . ASP A 1 119 ? 6.567 -2.915 -14.361 1.00 90.00 119 ASP A O 1
ATOM 822 N N . GLY A 1 120 ? 8.122 -1.398 -14.881 1.00 85.06 120 GLY A N 1
ATOM 823 C CA . GLY A 1 120 ? 7.821 -1.392 -16.313 1.00 85.06 120 GLY A CA 1
ATOM 824 C C . GLY A 1 120 ? 8.331 -2.610 -17.091 1.00 85.06 120 GLY A C 1
ATOM 825 O O . GLY A 1 120 ? 7.743 -2.925 -18.137 1.00 85.06 120 GLY A O 1
ATOM 826 N N . ASP A 1 121 ? 9.366 -3.306 -16.619 1.00 83.56 121 ASP A N 1
ATOM 827 C CA . ASP A 1 121 ? 9.894 -4.531 -17.232 1.00 83.56 121 ASP A CA 1
ATOM 828 C C . ASP A 1 121 ? 9.365 -5.824 -16.584 1.00 83.56 121 ASP A C 1
ATOM 830 O O . ASP A 1 121 ? 9.338 -6.880 -17.233 1.00 83.56 121 ASP A O 1
ATOM 834 N N . GLY A 1 122 ? 8.748 -5.695 -15.410 1.00 86.56 122 GLY A N 1
ATOM 835 C CA . GLY A 1 122 ? 7.817 -6.647 -14.828 1.00 86.56 122 GLY A CA 1
ATOM 836 C C . GLY A 1 122 ? 8.258 -7.251 -13.502 1.00 86.56 122 GLY A C 1
ATOM 837 O O . GLY A 1 122 ? 7.603 -8.201 -13.050 1.00 86.56 122 GLY A O 1
ATOM 838 N N . ASP A 1 123 ? 9.303 -6.717 -12.883 1.00 90.38 123 ASP A N 1
ATOM 839 C CA . ASP A 1 123 ? 9.756 -7.115 -11.564 1.00 90.38 123 ASP A CA 1
ATOM 840 C C . ASP A 1 123 ? 8.756 -6.719 -10.476 1.00 90.38 123 ASP A C 1
ATOM 842 O O . ASP A 1 123 ? 8.049 -5.712 -10.540 1.00 90.38 123 ASP A O 1
ATOM 846 N N . LEU A 1 124 ? 8.664 -7.571 -9.450 1.00 92.12 124 LEU A N 1
ATOM 847 C CA . LEU A 1 124 ? 7.670 -7.463 -8.386 1.00 92.12 124 LEU A CA 1
ATOM 848 C C . LEU A 1 124 ? 8.316 -7.219 -7.027 1.00 92.12 124 LEU A C 1
ATOM 850 O O . LEU A 1 124 ? 9.276 -7.888 -6.641 1.00 92.12 124 LEU A O 1
ATOM 854 N N . SER A 1 125 ? 7.675 -6.364 -6.237 1.00 93.75 125 SER A N 1
ATOM 855 C CA . SER A 1 125 ? 7.991 -6.149 -4.825 1.00 93.75 125 SER A CA 1
ATOM 856 C C . SER A 1 125 ? 6.715 -6.109 -3.999 1.00 93.75 125 SER A C 1
ATOM 858 O O . SER A 1 125 ? 5.687 -5.642 -4.480 1.00 93.75 125 SER A O 1
ATOM 860 N N . HIS A 1 126 ? 6.741 -6.605 -2.764 1.00 93.81 126 HIS A N 1
ATOM 861 C CA . HIS A 1 126 ? 5.564 -6.602 -1.897 1.00 93.81 126 HIS A CA 1
ATOM 862 C C . HIS A 1 126 ? 5.914 -6.300 -0.448 1.00 93.81 126 HIS A C 1
ATOM 864 O O . HIS A 1 126 ? 6.983 -6.663 0.041 1.00 93.81 126 HIS A O 1
ATOM 870 N N . THR A 1 127 ? 4.975 -5.670 0.246 1.00 94.38 127 THR A N 1
ATOM 871 C CA . THR A 1 127 ? 5.108 -5.270 1.648 1.00 94.38 127 THR A CA 1
ATOM 872 C C . THR A 1 127 ? 3.725 -5.067 2.272 1.00 94.38 127 THR A C 1
ATOM 874 O O . THR A 1 127 ? 2.707 -5.277 1.607 1.00 94.38 127 THR A O 1
ATOM 877 N N . THR A 1 128 ? 3.692 -4.704 3.552 1.00 91.31 128 THR A N 1
ATOM 878 C CA . THR A 1 128 ? 2.472 -4.443 4.329 1.00 91.31 128 THR A CA 1
ATOM 879 C C . THR A 1 128 ? 2.266 -2.979 4.644 1.00 91.31 128 THR A C 1
ATOM 881 O O . THR A 1 128 ? 3.275 -2.366 5.052 1.00 91.31 128 THR A O 1
#

Foldseek 3Di:
DDDDPDDDDDDDDPDDAKAAAAFAAFDDQPDFDKQKAFQQCNGSGPDDNVSHIRQPPQGKWWQAKAWDWDTDDGNHQAQHWHDWPFWIKHAHRRRMMITGGDPPGGHPDDTDMKIWMAGDVGHIYIDD

Sequence (128 aa):
GDSAPAGNLVINIVDDVPTAHADTDSVAANQFSAEGGNVLTAVGTTSPVTGVDVLGADGATVVGVVAGTTAGGEDANVGTVIQGTYGKLTLNADGSYNYTRDAGSQGGHNDVFTYTIKDGDGDLSHTT

Radius of gyration: 18.72 Å; chains: 1; bounding box: 42×24×70 Å

pLDDT: mean 88.41, std 8.75, range [60.81, 97.38]